Protein AF-A0A8S3YTF4-F1 (afdb_monomer_lite)

pLDDT: mean 71.39, std 8.56, range [44.56, 83.25]

Organism: NCBI:txid100452

Radius of gyration: 11.81 Å; chains: 1; bounding box: 31×19×27 Å

Foldseek 3Di:
DDWDKDKFFADPNDTDDQVDWDWDCPDLAEIETEGDPPDDGPDIDMDTPSVVRHPDYHYDD

Structure (mmCIF, N/CA/C/O backbone):
data_AF-A0A8S3YTF4-F1
#
_entry.id   AF-A0A8S3YTF4-F1
#
loop_
_atom_site.group_PDB
_atom_site.id
_atom_site.type_symbol
_atom_site.label_atom_id
_atom_site.label_alt_id
_atom_site.label_comp_id
_atom_site.label_asym_id
_atom_site.label_entity_id
_atom_site.label_seq_id
_atom_site.pdbx_PDB_ins_code
_atom_site.Cartn_x
_atom_site.Cartn_y
_atom_site.Cartn_z
_atom_site.occupancy
_atom_site.B_iso_or_equiv
_atom_site.auth_seq_id
_atom_site.auth_comp_id
_atom_site.auth_asym_id
_atom_site.auth_atom_id
_atom_site.pdbx_PDB_model_num
ATOM 1 N N . ASN A 1 1 ? -18.080 8.787 9.825 1.00 44.56 1 ASN A N 1
ATOM 2 C CA . ASN A 1 1 ? -16.609 8.869 9.926 1.00 44.56 1 ASN A CA 1
ATOM 3 C C . ASN A 1 1 ? -15.997 8.108 8.767 1.00 44.56 1 ASN A C 1
ATOM 5 O O . ASN A 1 1 ? -15.912 6.893 8.841 1.00 44.56 1 ASN A O 1
ATOM 9 N N . SER A 1 2 ? -15.671 8.814 7.684 1.00 50.75 2 SER A N 1
ATOM 10 C CA . SER A 1 2 ? -14.814 8.289 6.614 1.00 50.75 2 SER A CA 1
ATOM 11 C C . SER A 1 2 ? -13.396 8.211 7.176 1.00 50.75 2 SER A C 1
ATOM 13 O O . SER A 1 2 ? -12.923 9.207 7.722 1.00 50.75 2 SER A O 1
ATOM 15 N N . GLN A 1 3 ? -12.764 7.038 7.160 1.00 63.38 3 GLN A N 1
ATOM 16 C CA . GLN A 1 3 ? -11.328 6.957 7.413 1.00 63.38 3 GLN A CA 1
ATOM 17 C C . GLN A 1 3 ? -10.630 7.311 6.104 1.00 63.38 3 GLN A C 1
ATOM 19 O O . GLN A 1 3 ? -10.760 6.582 5.123 1.00 63.38 3 GLN A O 1
ATOM 24 N N . ASP A 1 4 ? -9.922 8.434 6.091 1.00 76.44 4 ASP A N 1
ATOM 25 C CA . ASP A 1 4 ? -9.237 8.893 4.889 1.00 76.44 4 ASP A CA 1
ATOM 26 C C . ASP A 1 4 ? -7.826 8.300 4.867 1.00 76.44 4 ASP A C 1
ATOM 28 O O . ASP A 1 4 ? -7.071 8.436 5.839 1.00 76.44 4 ASP A O 1
ATOM 32 N N . PHE A 1 5 ? -7.486 7.642 3.760 1.00 74.38 5 PHE A N 1
ATOM 33 C CA . PHE A 1 5 ? -6.168 7.082 3.481 1.00 74.38 5 PHE A CA 1
ATOM 34 C C . PHE A 1 5 ? -5.648 7.623 2.150 1.00 74.38 5 PHE A C 1
ATOM 36 O O . PHE A 1 5 ? -6.376 7.664 1.160 1.00 74.38 5 PHE A O 1
ATOM 43 N N . THR A 1 6 ? -4.366 7.964 2.121 1.00 76.62 6 THR A N 1
ATOM 44 C CA . THR A 1 6 ? -3.614 8.321 0.919 1.00 76.62 6 THR A CA 1
ATOM 45 C C . THR A 1 6 ? -2.411 7.396 0.813 1.00 76.62 6 THR A C 1
ATOM 47 O O . THR A 1 6 ? -1.690 7.187 1.792 1.00 76.62 6 THR A O 1
ATOM 50 N N . LEU A 1 7 ? -2.190 6.861 -0.384 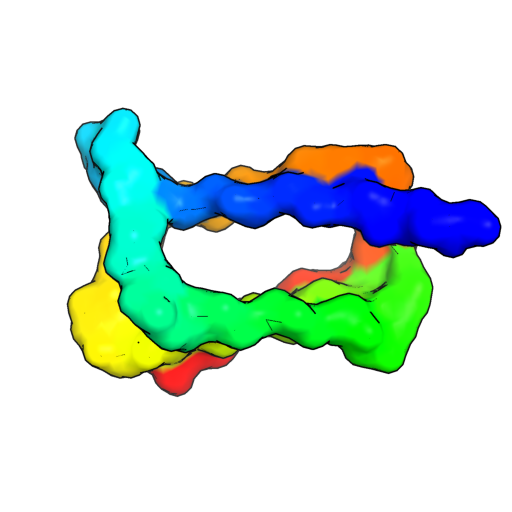1.00 75.06 7 LEU A N 1
ATOM 51 C CA . LEU A 1 7 ? -1.151 5.883 -0.688 1.00 75.06 7 LEU A CA 1
ATOM 52 C C . LEU A 1 7 ? -0.206 6.436 -1.752 1.00 75.06 7 LEU A C 1
ATOM 54 O O . LEU A 1 7 ? -0.653 7.009 -2.744 1.00 75.06 7 LEU A O 1
ATOM 58 N N . GLN A 1 8 ? 1.096 6.270 -1.536 1.00 75.38 8 GLN A N 1
ATOM 59 C CA . GLN A 1 8 ? 2.132 6.619 -2.506 1.00 75.38 8 GLN A CA 1
ATOM 60 C C . GLN A 1 8 ? 3.152 5.486 -2.606 1.00 75.38 8 GLN A C 1
ATOM 62 O O . GLN A 1 8 ? 3.665 5.012 -1.593 1.00 75.38 8 GLN A O 1
ATOM 67 N N . LEU A 1 9 ? 3.460 5.080 -3.835 1.00 74.19 9 LEU A N 1
ATOM 68 C CA . LEU A 1 9 ? 4.499 4.106 -4.158 1.00 74.19 9 LEU A CA 1
ATOM 69 C C . LEU A 1 9 ? 5.698 4.848 -4.749 1.00 74.19 9 LEU A C 1
ATOM 71 O O . LEU A 1 9 ? 5.522 5.691 -5.636 1.00 74.19 9 LEU A O 1
ATOM 75 N N . ARG A 1 10 ? 6.910 4.566 -4.261 1.00 69.62 10 ARG A N 1
ATOM 76 C CA . ARG A 1 10 ? 8.137 5.233 -4.724 1.00 69.62 10 ARG A CA 1
ATOM 77 C C . ARG A 1 10 ? 9.210 4.224 -5.124 1.00 69.62 10 ARG A C 1
ATOM 79 O O . ARG A 1 10 ? 9.459 3.258 -4.403 1.00 69.62 10 ARG A O 1
ATOM 86 N N . THR A 1 11 ? 9.900 4.518 -6.221 1.00 71.62 11 THR A N 1
ATOM 87 C CA . THR A 1 11 ? 11.148 3.865 -6.645 1.00 71.62 11 THR A CA 1
ATOM 88 C C . THR A 1 11 ? 12.189 4.948 -6.843 1.00 71.62 11 THR A C 1
ATOM 90 O O . THR A 1 11 ? 11.966 5.880 -7.611 1.00 71.62 11 THR A O 1
ATOM 93 N N . ASP A 1 12 ? 13.295 4.872 -6.104 1.00 66.94 12 ASP A N 1
ATOM 94 C CA . ASP A 1 12 ? 14.445 5.782 -6.231 1.00 66.94 12 ASP A CA 1
ATOM 95 C C . ASP A 1 12 ? 14.055 7.269 -6.316 1.00 66.94 12 ASP A C 1
ATOM 97 O O . ASP A 1 12 ? 14.504 8.019 -7.177 1.00 66.94 12 ASP A O 1
ATOM 101 N N . ASN A 1 13 ? 13.179 7.689 -5.394 1.00 59.56 13 ASN A N 1
ATOM 102 C CA . ASN A 1 13 ? 12.578 9.024 -5.280 1.00 59.56 13 ASN A CA 1
ATOM 103 C C . ASN A 1 13 ? 11.573 9.444 -6.366 1.00 59.56 13 ASN A C 1
ATOM 105 O O . ASN A 1 13 ? 11.009 10.532 -6.242 1.00 59.56 13 ASN A O 1
ATOM 109 N N . THR A 1 14 ? 11.276 8.601 -7.352 1.00 57.62 14 THR A N 1
ATOM 110 C CA . THR A 1 14 ? 10.200 8.823 -8.331 1.00 57.62 14 THR A CA 1
ATOM 111 C C . THR A 1 14 ? 8.924 8.084 -7.941 1.00 57.62 14 THR A C 1
ATOM 113 O O . THR A 1 14 ? 8.972 6.973 -7.414 1.00 57.62 14 THR A O 1
ATOM 116 N N . SER A 1 15 ? 7.774 8.721 -8.155 1.00 59.03 15 SER A N 1
ATOM 117 C CA . SER A 1 15 ? 6.468 8.093 -7.958 1.00 59.03 15 SER A CA 1
ATOM 118 C C . SER A 1 15 ? 6.258 7.011 -9.015 1.00 59.03 15 SER A C 1
ATOM 120 O O . SER A 1 15 ? 6.469 7.266 -10.199 1.00 59.03 15 SER A O 1
ATOM 122 N N . VAL A 1 16 ? 5.841 5.818 -8.593 1.00 62.09 16 VAL A N 1
ATOM 123 C CA . VAL A 1 16 ? 5.483 4.733 -9.515 1.00 62.09 16 VAL A CA 1
ATOM 124 C C . VAL A 1 16 ? 3.988 4.796 -9.783 1.00 62.09 16 VAL A C 1
ATOM 126 O O . VAL A 1 16 ? 3.186 4.708 -8.853 1.00 62.09 16 VAL A O 1
ATOM 129 N N . GLU A 1 17 ? 3.610 4.922 -11.052 1.00 57.22 17 GLU A N 1
ATOM 130 C CA . GLU A 1 17 ? 2.225 4.726 -11.473 1.00 57.22 17 GLU A CA 1
ATOM 131 C C . GLU A 1 17 ? 1.939 3.222 -11.552 1.00 57.22 17 GLU A C 1
ATOM 133 O O . GLU A 1 17 ? 2.372 2.524 -12.469 1.00 57.22 17 GLU A O 1
ATOM 138 N N . CYS A 1 18 ? 1.220 2.693 -10.561 1.00 60.00 18 CYS A N 1
ATOM 139 C CA . CYS A 1 18 ? 0.603 1.379 -10.683 1.00 60.00 18 CYS A CA 1
ATOM 140 C C . CYS A 1 18 ? -0.697 1.537 -11.475 1.00 60.00 18 CYS A C 1
ATOM 142 O O . CYS A 1 18 ? -1.710 1.957 -10.921 1.00 60.00 18 CYS A O 1
ATOM 144 N N . ASN A 1 19 ? -0.647 1.197 -12.766 1.00 58.06 19 ASN A N 1
ATOM 145 C CA . ASN A 1 19 ? -1.776 1.338 -13.693 1.00 58.06 19 ASN A CA 1
ATOM 146 C C . ASN A 1 19 ? -3.053 0.624 -13.209 1.00 58.06 19 ASN A C 1
ATOM 148 O O . ASN A 1 19 ? -4.140 1.125 -13.460 1.00 58.06 19 ASN A O 1
ATOM 152 N N . ASP A 1 20 ? -2.909 -0.470 -12.452 1.00 57.78 20 ASP A N 1
ATOM 153 C CA . ASP A 1 20 ? -4.008 -1.224 -11.837 1.00 57.78 20 ASP A CA 1
ATOM 154 C C . ASP A 1 20 ? -3.733 -1.463 -10.339 1.00 57.78 20 ASP A C 1
ATOM 156 O O . ASP A 1 20 ? -3.588 -2.596 -9.874 1.00 57.78 20 ASP A O 1
ATOM 160 N N . MET A 1 21 ? -3.588 -0.379 -9.568 1.00 64.94 21 MET A N 1
ATOM 161 C CA . MET A 1 21 ? -3.554 -0.464 -8.105 1.00 64.94 21 MET A CA 1
ATOM 162 C C . MET A 1 21 ? -4.976 -0.598 -7.562 1.00 64.94 21 MET A C 1
ATOM 164 O O . MET A 1 21 ? -5.777 0.334 -7.656 1.00 64.94 21 MET A O 1
ATOM 168 N N . HIS A 1 22 ? -5.269 -1.728 -6.922 1.00 67.12 22 HIS A N 1
ATOM 169 C CA . HIS A 1 22 ? -6.519 -1.896 -6.190 1.00 67.12 22 HIS A CA 1
ATOM 170 C C . HIS A 1 22 ? -6.275 -1.737 -4.699 1.00 67.12 22 HIS A C 1
ATOM 172 O O . HIS A 1 22 ? -5.462 -2.443 -4.104 1.00 67.12 22 HIS A O 1
ATOM 178 N N . ILE A 1 23 ? -7.014 -0.805 -4.103 1.00 69.44 23 ILE A N 1
ATOM 179 C CA . ILE A 1 23 ? -6.993 -0.544 -2.670 1.00 69.44 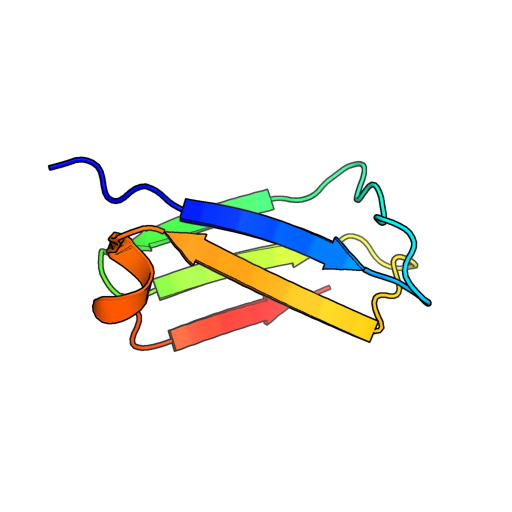23 ILE A CA 1
ATOM 180 C C . ILE A 1 23 ? -8.375 -0.874 -2.140 1.00 69.44 23 ILE A C 1
ATOM 182 O O . ILE A 1 23 ? -9.360 -0.246 -2.533 1.00 69.44 23 ILE A O 1
ATOM 186 N N . THR A 1 24 ? -8.443 -1.847 -1.240 1.00 73.69 24 THR A N 1
ATOM 187 C CA . THR A 1 24 ? -9.694 -2.203 -0.574 1.00 73.69 24 THR A CA 1
ATOM 188 C C . THR A 1 24 ? -9.516 -2.079 0.927 1.00 73.69 24 THR A C 1
ATOM 190 O O . THR A 1 24 ? -8.673 -2.738 1.534 1.00 73.69 24 THR A O 1
ATOM 193 N N . VAL A 1 25 ? -10.340 -1.234 1.540 1.00 73.88 25 VAL A N 1
ATOM 194 C CA . VAL A 1 25 ? -10.528 -1.242 2.990 1.00 73.88 25 VAL A CA 1
ATOM 195 C C . VAL A 1 25 ? -11.453 -2.416 3.291 1.00 73.88 25 VAL A C 1
ATOM 197 O O . VAL A 1 25 ? -12.662 -2.330 3.083 1.00 73.88 25 VAL A O 1
ATOM 200 N N . VAL A 1 26 ? -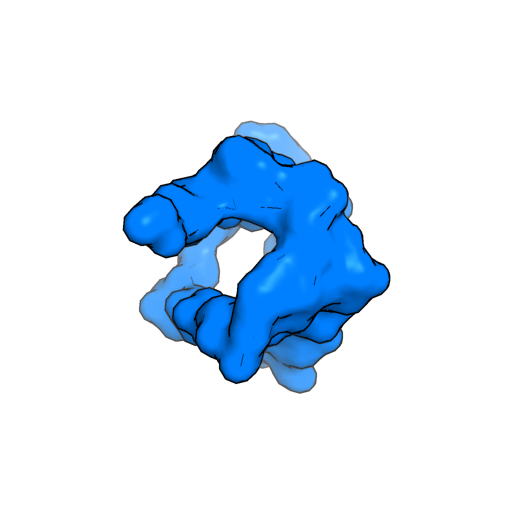10.876 -3.546 3.702 1.00 76.00 26 VAL A N 1
ATOM 201 C CA . VAL A 1 26 ? -11.644 -4.773 3.982 1.00 76.00 26 VAL A CA 1
ATOM 202 C C . VAL A 1 26 ? -12.492 -4.581 5.241 1.00 76.00 26 VAL A C 1
ATOM 204 O O . VAL A 1 26 ? -13.628 -5.047 5.311 1.00 76.00 26 VAL A O 1
ATOM 207 N N . ASN A 1 27 ? -11.945 -3.869 6.228 1.00 75.56 27 ASN A N 1
ATOM 208 C CA . ASN A 1 27 ? -12.644 -3.364 7.407 1.00 75.56 27 ASN A CA 1
ATOM 209 C C . ASN A 1 27 ? -11.864 -2.175 8.002 1.00 75.56 27 ASN A C 1
ATOM 211 O O . ASN A 1 27 ? -10.863 -1.735 7.442 1.00 75.56 27 ASN A O 1
ATOM 215 N N . ASP A 1 28 ? -12.299 -1.675 9.154 1.00 72.62 28 ASP A N 1
ATOM 216 C CA . ASP A 1 28 ? -11.704 -0.544 9.878 1.00 72.62 28 ASP A CA 1
ATOM 217 C C . ASP A 1 28 ? -10.253 -0.754 10.353 1.00 72.62 28 ASP A C 1
ATOM 219 O O . ASP A 1 28 ? -9.620 0.204 10.799 1.00 72.62 28 ASP A O 1
ATOM 223 N N . THR A 1 29 ? -9.725 -1.976 10.235 1.00 76.25 29 THR A N 1
ATOM 224 C CA . THR A 1 29 ? -8.383 -2.369 10.694 1.00 76.25 29 THR A CA 1
ATOM 225 C C . THR A 1 29 ? -7.495 -2.989 9.610 1.00 76.25 29 THR A C 1
ATOM 227 O O . THR A 1 29 ? -6.304 -3.205 9.860 1.00 76.25 29 THR A O 1
ATOM 230 N N . VAL A 1 30 ? -8.038 -3.282 8.422 1.00 77.75 30 VAL A N 1
ATOM 231 C CA . VAL A 1 30 ? -7.351 -4.030 7.357 1.00 77.75 30 VAL A CA 1
ATOM 232 C C . VAL A 1 30 ? -7.379 -3.262 6.042 1.00 77.75 30 VAL A C 1
ATOM 234 O O . VAL A 1 30 ? -8.445 -3.015 5.470 1.00 77.75 30 VAL A O 1
ATOM 237 N N . LEU A 1 31 ? -6.180 -2.977 5.532 1.00 81.44 31 LEU A N 1
ATOM 238 C CA . LEU A 1 31 ? -5.955 -2.411 4.207 1.00 81.44 31 LEU A CA 1
ATOM 239 C C . LEU A 1 31 ? -5.337 -3.473 3.290 1.00 81.44 31 LEU A C 1
ATOM 241 O O . LEU A 1 31 ? -4.271 -4.013 3.603 1.00 81.44 31 LEU A O 1
ATOM 245 N N . ASP A 1 32 ? -6.007 -3.759 2.175 1.00 79.38 32 ASP A N 1
ATOM 246 C CA . ASP A 1 32 ? -5.519 -4.670 1.139 1.00 79.38 32 ASP A CA 1
ATOM 247 C C . ASP A 1 32 ? -5.071 -3.875 -0.087 1.00 79.38 32 ASP A C 1
ATOM 249 O O . ASP A 1 32 ? -5.835 -3.066 -0.628 1.00 79.38 32 ASP A O 1
ATOM 253 N N . ILE A 1 33 ? -3.817 -4.082 -0.483 1.00 79.00 33 ILE A N 1
ATOM 254 C CA . ILE A 1 33 ? -3.171 -3.413 -1.610 1.00 79.00 33 ILE A CA 1
ATOM 255 C C . ILE A 1 33 ? -2.729 -4.494 -2.592 1.00 79.00 33 ILE A C 1
ATOM 257 O O . ILE A 1 33 ? -1.887 -5.342 -2.274 1.00 79.00 33 ILE A O 1
ATOM 261 N N . HIS A 1 34 ? -3.287 -4.438 -3.797 1.00 77.56 34 HIS A N 1
ATOM 262 C CA . HIS A 1 34 ? -2.916 -5.318 -4.895 1.00 77.56 34 HIS A CA 1
ATOM 263 C C . HIS A 1 34 ? -2.227 -4.525 -6.006 1.00 77.56 34 HIS A C 1
ATOM 265 O O . HIS A 1 34 ? -2.766 -3.517 -6.476 1.00 77.56 34 HIS A O 1
ATOM 271 N N . CYS A 1 35 ? -1.051 -4.998 -6.418 1.00 73.00 35 CYS A N 1
ATOM 272 C CA . CYS A 1 35 ? -0.264 -4.432 -7.511 1.00 73.00 35 CYS A CA 1
ATOM 273 C C . CYS A 1 35 ? -0.051 -5.494 -8.593 1.00 73.00 35 CYS A C 1
ATOM 275 O O . CYS A 1 35 ? 0.212 -6.648 -8.273 1.00 73.00 35 CYS A O 1
ATOM 277 N N . GLN A 1 36 ? -0.113 -5.115 -9.870 1.00 68.81 36 GLN A N 1
ATOM 278 C CA . GLN A 1 36 ? 0.157 -6.064 -10.952 1.00 68.81 36 GLN A CA 1
ATOM 279 C C . GLN A 1 36 ? 1.624 -6.540 -10.989 1.00 68.81 36 GLN A C 1
ATOM 281 O O . GLN A 1 36 ? 2.537 -5.778 -10.642 1.00 68.81 36 GLN A O 1
ATOM 286 N N . PRO A 1 37 ? 1.871 -7.767 -11.492 1.00 60.97 37 PRO A N 1
ATOM 287 C CA . PRO A 1 37 ? 3.215 -8.288 -11.716 1.00 60.97 37 PRO A CA 1
ATOM 288 C C . PRO A 1 37 ? 4.054 -7.350 -12.594 1.00 60.97 37 PRO A C 1
ATOM 290 O O . PRO A 1 37 ? 3.599 -6.886 -13.637 1.00 60.97 37 PRO A O 1
ATOM 293 N N . GLY A 1 38 ? 5.302 -7.098 -12.194 1.00 63.06 38 GLY A N 1
ATOM 294 C CA . GLY A 1 38 ? 6.239 -6.238 -12.931 1.00 63.06 38 GLY A CA 1
ATOM 295 C C . GLY A 1 38 ? 6.313 -4.791 -12.435 1.00 63.06 38 GLY A C 1
ATOM 296 O O . GLY A 1 38 ? 7.208 -4.060 -12.859 1.00 63.06 38 GLY A O 1
ATOM 297 N N . ALA A 1 39 ? 5.445 -4.389 -11.501 1.00 65.44 39 ALA A N 1
ATOM 298 C CA . ALA A 1 39 ? 5.626 -3.162 -10.735 1.00 65.44 39 ALA A CA 1
ATOM 299 C C . ALA A 1 39 ? 6.562 -3.422 -9.543 1.00 65.44 39 ALA A C 1
ATOM 301 O O . ALA A 1 39 ? 6.258 -4.223 -8.659 1.00 65.44 39 ALA A O 1
ATOM 302 N N . PHE A 1 40 ? 7.699 -2.7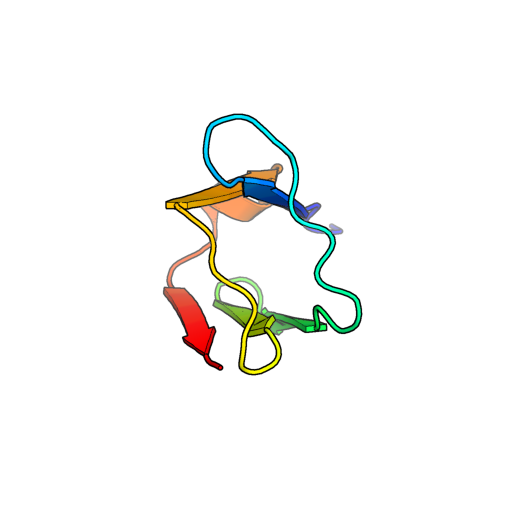30 -9.512 1.00 70.50 40 PHE A N 1
ATOM 303 C CA . PHE A 1 40 ? 8.640 -2.760 -8.393 1.00 70.50 40 PHE A CA 1
ATOM 304 C C . PHE A 1 40 ? 8.647 -1.392 -7.721 1.00 70.50 40 PHE A C 1
ATOM 306 O O . PHE A 1 40 ? 8.784 -0.371 -8.397 1.00 70.50 40 PHE A O 1
ATOM 313 N N . PHE A 1 41 ? 8.510 -1.380 -6.398 1.00 75.56 41 PHE A N 1
ATOM 314 C CA . PHE A 1 41 ? 8.640 -0.187 -5.572 1.00 75.56 41 PHE A CA 1
ATOM 315 C C . PHE A 1 41 ? 9.627 -0.448 -4.435 1.00 75.56 41 PHE A C 1
ATOM 317 O O . PHE A 1 41 ? 9.729 -1.566 -3.932 1.00 75.56 41 PHE A O 1
ATOM 324 N N . HIS A 1 42 ? 10.362 0.586 -4.035 1.00 76.31 42 HIS A N 1
ATOM 325 C CA . HIS A 1 42 ? 11.254 0.538 -2.874 1.00 76.31 42 HIS A CA 1
ATOM 326 C C . HIS A 1 42 ? 10.526 0.935 -1.591 1.00 76.31 42 HIS A C 1
ATOM 328 O O . HIS A 1 42 ? 10.862 0.452 -0.512 1.00 76.31 42 HIS A O 1
ATOM 334 N N . GLU A 1 43 ? 9.524 1.805 -1.706 1.00 75.81 43 GLU A N 1
ATOM 335 C CA . GLU A 1 43 ? 8.821 2.369 -0.562 1.00 75.81 43 GLU A CA 1
ATOM 336 C C . GLU A 1 43 ? 7.310 2.440 -0.825 1.00 75.81 43 GLU A C 1
ATOM 338 O O . GLU A 1 43 ? 6.870 2.886 -1.887 1.00 75.81 43 GLU A O 1
ATOM 343 N N . LEU A 1 44 ? 6.526 2.008 0.168 1.00 80.38 44 LEU A N 1
ATOM 344 C CA . LEU A 1 44 ? 5.084 2.227 0.266 1.00 80.38 44 LEU A CA 1
ATOM 345 C C . LEU A 1 44 ? 4.833 3.200 1.418 1.00 80.38 44 LEU A C 1
ATOM 347 O O . LEU A 1 44 ? 5.115 2.886 2.576 1.00 80.38 44 LEU A O 1
ATOM 351 N N . ILE A 1 45 ? 4.269 4.360 1.103 1.00 81.44 45 ILE A N 1
ATOM 352 C CA . ILE A 1 45 ? 3.903 5.380 2.082 1.00 81.44 45 ILE A CA 1
ATOM 353 C C . ILE A 1 45 ? 2.384 5.393 2.225 1.00 81.44 45 ILE A C 1
ATOM 355 O O . ILE A 1 45 ? 1.661 5.643 1.260 1.00 81.44 45 ILE A O 1
ATOM 359 N N . ILE A 1 46 ? 1.907 5.168 3.449 1.00 83.00 46 ILE A N 1
ATOM 360 C CA . ILE A 1 46 ? 0.492 5.248 3.818 1.00 83.00 46 ILE A CA 1
ATOM 361 C C . ILE A 1 46 ? 0.322 6.433 4.767 1.00 83.00 46 ILE A C 1
ATOM 363 O O . ILE A 1 46 ? 0.963 6.495 5.817 1.00 83.00 46 ILE A O 1
ATOM 367 N N . THR A 1 47 ? -0.542 7.379 4.415 1.00 83.25 47 THR A N 1
ATOM 368 C CA . THR A 1 47 ? -0.853 8.554 5.245 1.00 83.25 47 THR A CA 1
ATOM 369 C C . THR A 1 47 ? -2.355 8.689 5.425 1.00 83.25 47 THR A C 1
ATOM 371 O O . THR A 1 47 ? -3.125 8.229 4.591 1.00 83.25 47 THR A O 1
ATOM 374 N N . GLY A 1 48 ? -2.790 9.295 6.528 1.00 81.19 48 GLY A N 1
ATOM 375 C CA . GLY A 1 48 ? -4.212 9.471 6.805 1.00 81.19 48 GLY A CA 1
ATOM 376 C C . GLY A 1 48 ? -4.561 9.330 8.279 1.00 81.19 48 GLY A C 1
ATOM 377 O O . GLY A 1 48 ? -3.768 8.839 9.085 1.00 81.19 48 GLY A O 1
ATOM 378 N N . THR A 1 49 ? -5.765 9.764 8.644 1.00 82.56 49 THR A N 1
ATOM 379 C CA . THR A 1 49 ? -6.262 9.678 10.027 1.00 82.56 49 THR A CA 1
ATOM 380 C C . THR A 1 49 ? -6.580 8.237 10.429 1.00 82.56 49 THR A C 1
ATOM 382 O O . THR A 1 49 ? -6.390 7.881 11.593 1.00 82.56 49 THR A O 1
ATOM 385 N N . GLY A 1 50 ? -6.970 7.398 9.463 1.00 77.56 50 GLY A N 1
ATOM 386 C CA . GLY A 1 50 ? -7.233 5.971 9.658 1.00 77.56 50 GLY A CA 1
ATOM 387 C C . GLY A 1 50 ? -5.982 5.111 9.866 1.00 77.56 50 GLY A C 1
ATOM 388 O O . GLY A 1 50 ? -6.095 3.967 10.290 1.00 77.56 50 GLY A O 1
ATOM 389 N N . VAL A 1 51 ? -4.766 5.628 9.632 1.00 80.38 51 VAL A N 1
ATOM 390 C CA . VAL A 1 51 ? -3.527 4.835 9.807 1.00 80.38 51 VAL A CA 1
ATOM 391 C C . VAL A 1 51 ? -3.364 4.363 11.252 1.00 80.38 51 VAL A C 1
ATOM 393 O O . VAL A 1 51 ? -2.871 3.267 11.495 1.00 80.38 51 VAL A O 1
ATOM 396 N N . LYS A 1 52 ? -3.835 5.155 12.222 1.00 78.31 52 LYS A N 1
ATOM 397 C CA . LYS A 1 52 ? -3.778 4.797 13.648 1.00 78.31 52 LYS A CA 1
ATOM 398 C C . LYS A 1 52 ? -4.650 3.593 14.012 1.00 78.31 52 LYS A C 1
ATOM 400 O O . LYS A 1 52 ? -4.389 2.972 15.036 1.00 78.31 52 LYS A O 1
ATOM 405 N N . SER A 1 53 ? -5.681 3.296 13.224 1.00 80.38 53 SER A N 1
ATOM 406 C CA . SER A 1 53 ? -6.578 2.154 13.430 1.00 80.38 53 SER A CA 1
ATOM 407 C C . SER A 1 53 ? -6.177 0.917 12.629 1.00 80.38 53 SER A C 1
ATOM 409 O O . SER A 1 53 ? -6.780 -0.135 12.819 1.00 80.38 53 SER A O 1
ATOM 411 N N . LEU A 1 54 ? -5.156 1.002 11.768 1.00 77.62 54 LEU A N 1
ATOM 412 C CA . LEU A 1 54 ? -4.681 -0.157 11.017 1.00 77.62 54 LEU A CA 1
ATOM 413 C C . LEU A 1 54 ? -3.982 -1.151 11.946 1.00 77.62 54 LEU A C 1
ATOM 415 O O . LEU A 1 54 ? -3.002 -0.825 12.615 1.00 77.62 54 LEU A O 1
ATOM 419 N N . CYS A 1 55 ? -4.465 -2.390 11.938 1.00 74.81 55 CYS A N 1
ATOM 420 C CA . CYS A 1 55 ? -3.809 -3.513 12.601 1.00 74.81 55 CYS A CA 1
ATOM 421 C C . CYS A 1 55 ? -2.985 -4.342 11.614 1.00 74.81 55 CYS A C 1
ATOM 423 O O . CYS A 1 55 ? -1.951 -4.889 11.992 1.00 74.81 55 CYS A O 1
ATOM 425 N N . TYR A 1 56 ? -3.427 -4.425 10.355 1.00 75.38 56 TYR A N 1
ATOM 426 C CA . TYR A 1 56 ? -2.781 -5.240 9.332 1.00 75.38 56 TYR A CA 1
ATOM 427 C C . TYR A 1 56 ? -2.762 -4.527 7.978 1.00 75.38 56 TYR A C 1
ATOM 429 O O . TYR A 1 56 ? -3.763 -3.961 7.539 1.00 75.38 56 TYR A O 1
ATOM 437 N N . VAL A 1 57 ? -1.620 -4.618 7.295 1.00 76.44 57 VAL A N 1
ATOM 438 C CA . VAL A 1 57 ? -1.462 -4.222 5.892 1.00 76.44 57 VAL A CA 1
ATOM 439 C C . VAL A 1 57 ? -1.113 -5.475 5.103 1.00 76.44 57 VAL A C 1
ATOM 441 O O . VAL A 1 57 ? -0.104 -6.126 5.390 1.00 76.44 57 VAL A O 1
ATOM 444 N N . ARG A 1 58 ? -1.957 -5.830 4.131 1.00 75.50 58 ARG A N 1
ATOM 445 C CA . ARG A 1 58 ? -1.696 -6.939 3.212 1.00 75.50 58 ARG A CA 1
ATOM 446 C C . ARG A 1 58 ? -1.272 -6.375 1.865 1.00 75.50 58 ARG A C 1
ATOM 448 O O . ARG A 1 58 ? -1.955 -5.532 1.298 1.00 75.50 58 ARG A O 1
ATOM 455 N N . ILE A 1 59 ? -0.133 -6.853 1.377 1.00 72.00 59 ILE A N 1
ATOM 456 C CA . ILE A 1 59 ? 0.410 -6.494 0.069 1.00 72.00 59 ILE A CA 1
ATOM 457 C C . ILE A 1 59 ? 0.555 -7.786 -0.722 1.00 72.00 59 ILE A C 1
ATOM 459 O O . ILE A 1 59 ? 1.144 -8.752 -0.228 1.00 72.00 59 ILE A O 1
ATOM 463 N N . SER A 1 60 ? -0.011 -7.818 -1.924 1.00 68.81 60 SER A N 1
ATOM 464 C CA . SER A 1 60 ? 0.087 -8.964 -2.830 1.00 68.81 60 SER A CA 1
ATOM 465 C C . SER A 1 60 ? 0.298 -8.511 -4.272 1.00 68.81 60 SER A C 1
ATOM 467 O O . SER A 1 60 ? -0.140 -7.423 -4.652 1.00 68.81 60 SER A O 1
ATOM 469 N N . GLY A 1 61 ? 0.964 -9.356 -5.056 1.00 61.16 61 GLY A N 1
ATOM 470 C CA . GLY A 1 61 ? 1.170 -9.195 -6.494 1.00 61.16 61 GLY A CA 1
ATOM 471 C C . GLY A 1 61 ? 1.181 -10.532 -7.20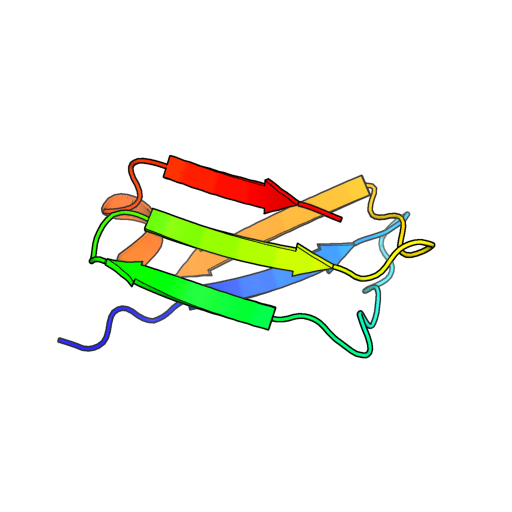8 1.00 61.16 61 GLY A C 1
ATOM 472 O O . GLY 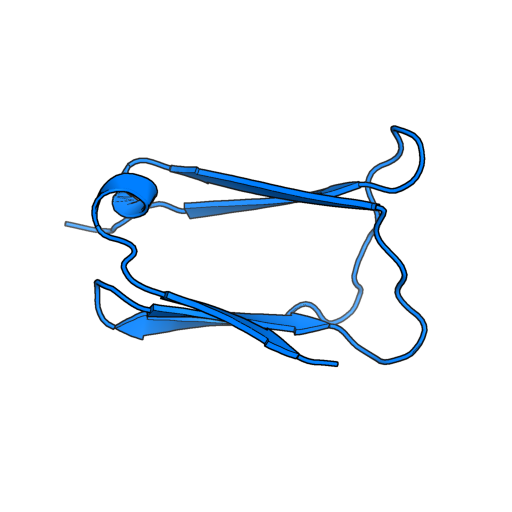A 1 61 ? 1.266 -11.565 -6.501 1.00 61.16 61 GLY A O 1
#

Sequence (61 aa):
NSQDFTLQLRTDNTSVECNDMHITVVNDTVLDIHCQPGAFFHELIITGTGVKSLCYVRISG

Secondary structure (DSSP, 8-state):
----EEEEEEETTEEP--TT-EEEEEETTEEEEE--TT---SEEEEEEGGGGG--EEEEE-